Protein AF-A0A848I516-F1 (afdb_monomer_lite)

Sequence (45 aa):
MIQHLWKLFQTATGAPDDQIVIGIQDVPASQAMEMGQVMPDIADE

Secondary structure (DSSP, 8-state):
-HHHHHHHHHHHH---GGG---------GGG-EETTEEPPP----

Foldseek 3Di:
DVVVVVVVCCVVPVDDPVPDDDDDDDDDQQPDDDPNHRGDDPPDD

pLDDT: mean 91.48, std 10.34, range [43.91, 97.75]

Structure (mmCIF, N/CA/C/O backbone):
data_AF-A0A848I516-F1
#
_entry.id   AF-A0A848I516-F1
#
loop_
_atom_site.group_PDB
_atom_site.id
_atom_site.type_symbol
_atom_site.label_atom_id
_atom_site.label_alt_id
_atom_site.label_comp_id
_atom_site.label_asym_id
_atom_site.label_entity_id
_atom_site.label_seq_id
_atom_site.pdbx_PDB_ins_code
_atom_site.Cartn_x
_atom_site.Cartn_y
_atom_site.Cartn_z
_atom_site.occupancy
_atom_site.B_iso_or_equiv
_atom_site.auth_seq_id
_atom_site.auth_comp_id
_atom_site.auth_asym_id
_atom_site.auth_atom_id
_atom_site.pdbx_PDB_model_num
ATOM 1 N N . 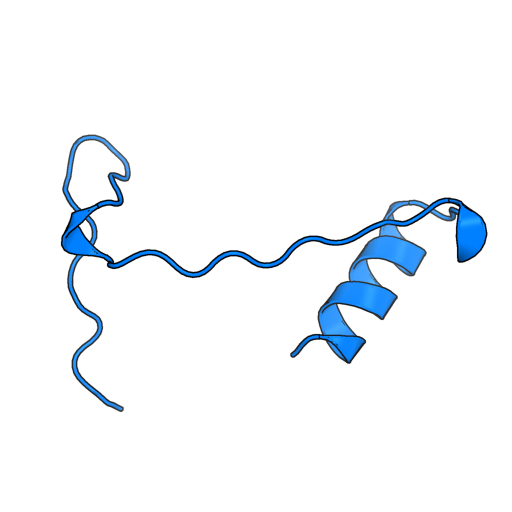MET A 1 1 ? 2.708 -10.602 4.341 1.00 86.12 1 MET A N 1
ATOM 2 C CA . MET A 1 1 ? 2.753 -9.165 3.991 1.00 86.12 1 MET A CA 1
ATOM 3 C C . MET A 1 1 ? 1.491 -8.413 4.422 1.00 86.12 1 MET A C 1
ATOM 5 O O . MET A 1 1 ? 1.589 -7.608 5.334 1.00 86.12 1 MET A O 1
ATOM 9 N N . ILE A 1 2 ? 0.305 -8.705 3.870 1.00 92.12 2 ILE A N 1
ATOM 10 C CA . ILE A 1 2 ? -0.934 -7.933 4.144 1.00 92.12 2 ILE A CA 1
ATOM 11 C C . ILE A 1 2 ? -1.286 -7.853 5.639 1.00 92.12 2 ILE A C 1
ATOM 13 O O . ILE A 1 2 ? -1.524 -6.770 6.156 1.00 92.12 2 ILE A O 1
ATOM 17 N N . GLN A 1 3 ? -1.236 -8.972 6.369 1.00 93.19 3 GLN A N 1
ATOM 18 C CA . GLN A 1 3 ? -1.506 -8.983 7.818 1.00 93.19 3 GLN A CA 1
ATOM 19 C C . GLN A 1 3 ? -0.517 -8.132 8.628 1.00 93.19 3 GLN A C 1
ATOM 21 O O . GLN A 1 3 ? -0.868 -7.606 9.681 1.00 93.19 3 GLN A O 1
ATOM 26 N N . HIS A 1 4 ? 0.727 -8.014 8.154 1.00 96.12 4 HIS A N 1
ATOM 27 C CA . HIS A 1 4 ? 1.733 -7.175 8.793 1.00 96.12 4 HIS A CA 1
ATOM 28 C C . HIS A 1 4 ? 1.418 -5.695 8.562 1.00 96.12 4 HIS A C 1
ATOM 30 O O . HIS A 1 4 ? 1.404 -4.930 9.520 1.00 96.12 4 HIS A O 1
ATOM 36 N N . LEU A 1 5 ? 1.079 -5.318 7.322 1.00 95.19 5 LEU A N 1
ATOM 37 C CA . LEU A 1 5 ? 0.626 -3.966 6.989 1.00 95.19 5 LEU A CA 1
ATOM 38 C C . LEU A 1 5 ? -0.620 -3.588 7.797 1.00 95.19 5 LEU A C 1
ATOM 40 O O . LEU A 1 5 ? -0.639 -2.530 8.412 1.00 95.19 5 LEU A O 1
ATOM 44 N N . TRP A 1 6 ? -1.614 -4.475 7.888 1.00 95.31 6 TRP A N 1
ATOM 45 C CA . TRP A 1 6 ? -2.823 -4.234 8.680 1.00 95.31 6 TRP A CA 1
ATOM 46 C C . TRP A 1 6 ? -2.499 -3.886 10.140 1.00 95.31 6 TRP A C 1
ATOM 48 O O . TRP A 1 6 ? -2.901 -2.833 10.630 1.00 95.31 6 TRP A O 1
ATOM 58 N N . LYS A 1 7 ? -1.677 -4.710 10.807 1.00 96.25 7 LYS A N 1
ATOM 59 C CA . LYS A 1 7 ? -1.231 -4.450 12.187 1.00 96.25 7 LYS A CA 1
ATOM 60 C C . LYS A 1 7 ? -0.428 -3.158 12.315 1.00 96.25 7 LYS A C 1
ATOM 62 O O . LYS A 1 7 ? -0.588 -2.448 13.307 1.00 96.25 7 LYS A O 1
ATOM 67 N N . LEU A 1 8 ? 0.429 -2.853 11.340 1.00 97.06 8 LEU A N 1
ATOM 68 C CA . LEU A 1 8 ? 1.211 -1.618 11.321 1.00 97.06 8 LEU A CA 1
ATOM 69 C C . LEU A 1 8 ? 0.288 -0.394 11.295 1.00 97.06 8 LEU A C 1
ATOM 71 O O . LEU A 1 8 ? 0.435 0.491 12.136 1.00 97.06 8 LEU A O 1
ATOM 75 N N . PHE A 1 9 ? -0.691 -0.366 10.387 1.00 96.62 9 PHE A N 1
ATOM 76 C CA . PHE A 1 9 ? -1.621 0.758 10.271 1.00 96.62 9 PHE A CA 1
ATOM 77 C C . PHE A 1 9 ? -2.562 0.865 11.472 1.00 96.62 9 PHE A C 1
ATOM 79 O O . PHE A 1 9 ? -2.748 1.971 11.974 1.00 96.62 9 PHE A O 1
ATOM 86 N N . GLN A 1 10 ? -3.075 -0.252 12.000 1.00 96.62 10 GLN A N 1
ATOM 87 C CA . GLN A 1 10 ? -3.825 -0.254 13.265 1.00 96.62 10 GLN A CA 1
ATOM 88 C C . GLN A 1 10 ? -3.001 0.371 14.401 1.00 96.62 10 GLN A C 1
ATOM 90 O O . GLN A 1 10 ? -3.483 1.245 15.115 1.00 96.62 10 GLN A O 1
ATOM 95 N N . THR A 1 11 ? -1.735 -0.034 14.538 1.00 97.62 11 THR A N 1
ATOM 96 C CA . THR A 1 11 ? -0.857 0.435 15.623 1.00 97.62 11 THR A CA 1
ATOM 97 C C . THR A 1 11 ? -0.501 1.914 15.477 1.00 97.62 11 THR A C 1
ATOM 99 O O . THR A 1 11 ? -0.508 2.645 16.463 1.00 97.62 11 THR A O 1
ATOM 102 N N . ALA A 1 12 ? -0.191 2.365 14.260 1.00 97.75 12 ALA A N 1
ATOM 103 C CA . ALA A 1 12 ? 0.228 3.742 14.006 1.00 97.75 12 ALA A CA 1
ATOM 104 C C . ALA A 1 12 ? -0.932 4.748 14.077 1.00 97.75 12 ALA A C 1
ATOM 106 O O . ALA A 1 12 ? -0.720 5.894 14.464 1.00 97.75 12 ALA A O 1
ATOM 107 N N . THR A 1 13 ? -2.144 4.336 13.692 1.00 96.75 13 THR A N 1
ATOM 108 C CA . THR A 1 13 ? -3.317 5.227 13.652 1.00 96.75 13 THR A CA 1
ATOM 109 C C . THR A 1 13 ? -4.170 5.161 14.916 1.00 96.75 13 THR A C 1
ATOM 111 O O . THR A 1 13 ? -4.842 6.137 15.238 1.00 96.75 13 THR A O 1
ATOM 114 N N . GLY A 1 14 ? -4.180 4.024 15.621 1.00 97.12 14 GLY A N 1
ATOM 115 C CA . GLY A 1 14 ? -5.116 3.761 16.717 1.00 97.12 14 GLY A CA 1
ATOM 116 C C . GLY A 1 14 ? -6.584 3.688 16.277 1.00 97.12 14 GLY A C 1
ATOM 117 O O . GLY A 1 14 ? -7.469 3.663 17.132 1.00 97.12 14 GLY A O 1
ATOM 118 N N . ALA A 1 15 ? -6.854 3.682 14.967 1.00 96.94 15 ALA A N 1
ATOM 119 C CA . ALA A 1 15 ? -8.205 3.643 14.435 1.00 96.94 15 ALA A CA 1
ATOM 120 C C . ALA A 1 15 ? -8.806 2.232 14.578 1.00 96.94 15 ALA A C 1
ATOM 122 O O . ALA A 1 15 ? -8.088 1.237 14.426 1.00 96.94 15 ALA A O 1
ATOM 123 N N . PRO A 1 16 ?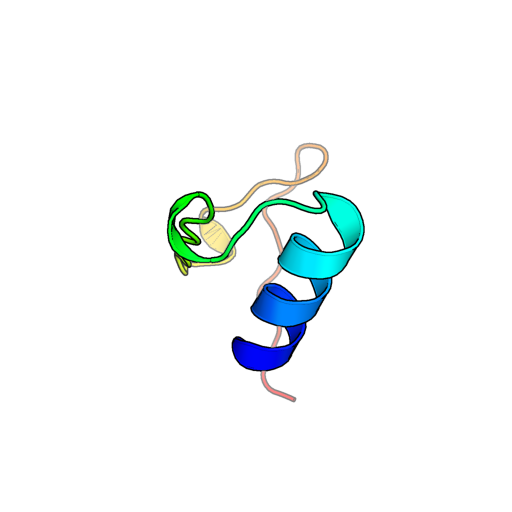 -10.113 2.126 14.868 1.00 95.75 16 PRO A N 1
ATOM 124 C CA . PRO A 1 16 ? -10.816 0.850 14.844 1.00 95.75 16 PRO A CA 1
ATOM 125 C C . PRO A 1 16 ? -10.902 0.289 13.416 1.00 95.75 16 PRO A C 1
ATOM 127 O O . PRO A 1 16 ? -10.774 1.015 12.430 1.00 95.75 16 PRO A O 1
ATOM 130 N N . ASP A 1 17 ? -11.128 -1.022 13.312 1.00 95.31 17 ASP A N 1
ATOM 131 C CA . ASP A 1 17 ? -11.057 -1.775 12.051 1.00 95.31 17 ASP A CA 1
ATOM 132 C C . ASP A 1 17 ? -11.980 -1.236 10.951 1.00 95.31 17 ASP A C 1
ATOM 134 O O . ASP A 1 17 ? -11.620 -1.248 9.777 1.00 95.31 17 ASP A O 1
ATOM 138 N N . ASP A 1 18 ? -13.156 -0.736 11.322 1.00 96.81 18 ASP A N 1
ATOM 139 C CA . ASP A 1 18 ? -14.157 -0.185 10.406 1.00 96.81 18 ASP A CA 1
ATOM 140 C C . ASP A 1 18 ? -13.798 1.208 9.860 1.00 96.81 18 ASP A C 1
ATOM 142 O O . ASP A 1 18 ? -14.490 1.728 8.983 1.00 96.81 18 ASP A O 1
ATOM 146 N N . GLN A 1 19 ? -12.705 1.801 10.343 1.00 96.88 19 GLN A N 1
ATOM 147 C CA . GLN A 1 19 ? -12.197 3.106 9.919 1.00 96.88 19 GLN A CA 1
ATOM 148 C C . GLN A 1 19 ? -10.892 3.008 9.115 1.00 96.88 19 GLN A C 1
ATOM 150 O O . GLN A 1 19 ? -10.358 4.037 8.697 1.00 96.88 19 GLN A O 1
ATOM 155 N N . ILE A 1 20 ? -10.382 1.796 8.859 1.00 95.50 20 ILE A N 1
ATOM 156 C CA . ILE A 1 20 ? -9.174 1.570 8.057 1.00 95.50 20 ILE A CA 1
ATOM 157 C C . ILE A 1 20 ? -9.540 0.857 6.753 1.00 95.50 20 ILE A C 1
ATOM 159 O O . ILE A 1 20 ? -10.089 -0.241 6.749 1.00 95.50 20 ILE A O 1
ATOM 163 N N . VAL A 1 21 ? -9.157 1.455 5.624 1.00 95.25 21 VAL A N 1
ATOM 164 C CA . VAL A 1 21 ? -9.211 0.818 4.302 1.00 95.25 21 VAL A CA 1
ATOM 165 C C . VAL A 1 21 ? -7.820 0.878 3.686 1.00 95.25 21 VAL A C 1
ATOM 167 O O . VAL A 1 21 ? -7.230 1.951 3.583 1.00 95.25 21 VAL A O 1
ATOM 170 N N . ILE A 1 22 ? -7.294 -0.275 3.270 1.00 93.38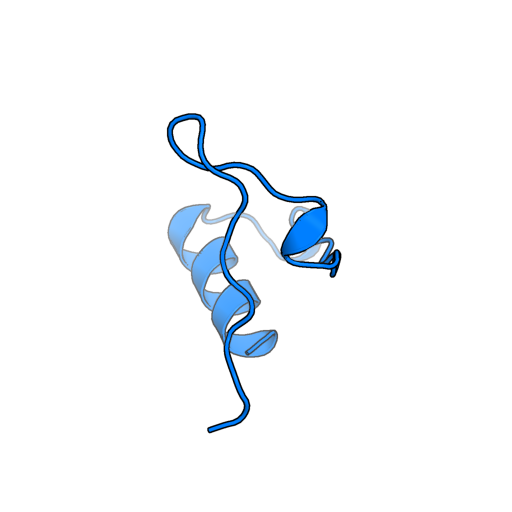 22 ILE A N 1
ATOM 171 C CA . ILE A 1 22 ? -5.984 -0.385 2.619 1.00 93.38 22 ILE A CA 1
ATOM 172 C C . ILE A 1 22 ? -6.192 -0.896 1.194 1.00 93.38 22 ILE A C 1
ATOM 174 O O . ILE A 1 22 ? -6.703 -1.997 1.000 1.00 93.38 22 ILE A O 1
ATOM 178 N N . GLY A 1 23 ? -5.773 -0.107 0.205 1.00 94.19 23 GLY A N 1
ATOM 179 C CA . GLY A 1 23 ? -5.648 -0.543 -1.185 1.00 94.19 23 GLY A CA 1
ATOM 180 C C . GLY A 1 23 ? -4.198 -0.903 -1.501 1.00 94.19 23 GLY A C 1
ATOM 181 O O . GLY A 1 23 ? -3.292 -0.159 -1.134 1.00 94.19 23 GLY A O 1
ATOM 182 N N . ILE A 1 24 ? -3.981 -2.033 -2.173 1.00 92.19 24 ILE A N 1
ATOM 183 C CA . ILE A 1 24 ? -2.669 -2.428 -2.701 1.00 92.19 24 ILE A CA 1
ATOM 184 C C . ILE A 1 24 ? -2.774 -2.411 -4.221 1.00 92.19 24 ILE A C 1
ATOM 186 O O . ILE A 1 24 ? -3.696 -3.004 -4.781 1.00 92.19 24 ILE A O 1
ATOM 190 N N . GLN A 1 25 ? -1.848 -1.711 -4.865 1.00 92.81 25 GLN A N 1
ATOM 191 C CA . GLN A 1 25 ? -1.752 -1.632 -6.313 1.00 92.81 25 GLN A CA 1
ATOM 192 C C . GLN A 1 25 ? -0.327 -1.961 -6.734 1.00 92.81 25 GLN A C 1
ATOM 194 O O . GLN A 1 25 ? 0.615 -1.311 -6.286 1.00 92.81 25 GLN A O 1
ATOM 199 N N . ASP A 1 26 ? -0.214 -2.917 -7.647 1.00 90.81 26 ASP A N 1
ATOM 200 C CA . ASP A 1 26 ? 1.045 -3.268 -8.282 1.00 90.81 26 ASP A CA 1
ATOM 201 C C . ASP A 1 26 ? 1.131 -2.560 -9.638 1.00 90.81 26 ASP A C 1
ATOM 203 O O . ASP A 1 26 ? 0.173 -2.553 -10.419 1.00 90.81 26 ASP A O 1
ATOM 207 N N . VAL A 1 27 ? 2.284 -1.956 -9.918 1.00 90.88 27 VAL A N 1
ATOM 208 C CA . VAL A 1 27 ? 2.614 -1.353 -11.214 1.00 90.88 27 VAL A CA 1
ATOM 209 C C . VAL A 1 27 ? 4.004 -1.820 -11.649 1.00 90.88 27 VAL A C 1
ATOM 211 O O . VAL A 1 27 ? 4.850 -2.064 -10.787 1.00 90.88 27 VAL A O 1
ATOM 214 N N . PRO A 1 28 ? 4.274 -1.953 -12.961 1.00 92.19 28 PRO A N 1
ATOM 215 C CA . PRO A 1 28 ? 5.617 -2.270 -13.440 1.00 92.19 28 PRO A CA 1
ATOM 216 C C . PRO A 1 28 ? 6.638 -1.222 -12.976 1.00 92.19 28 PRO A C 1
ATOM 218 O O . PRO A 1 28 ? 6.337 -0.026 -13.007 1.00 92.19 28 PRO A O 1
ATOM 221 N N . ALA A 1 29 ? 7.859 -1.644 -12.629 1.00 92.69 29 ALA A N 1
ATOM 222 C CA . ALA A 1 29 ? 8.928 -0.729 -12.206 1.00 92.69 29 ALA A CA 1
ATOM 223 C C . ALA A 1 29 ? 9.237 0.327 -13.281 1.00 92.69 29 ALA A C 1
ATOM 225 O O . ALA A 1 29 ? 9.428 1.502 -12.974 1.00 92.69 29 ALA A O 1
ATOM 226 N N . SER A 1 30 ? 9.127 -0.057 -14.558 1.00 93.38 30 SER A N 1
ATOM 227 C CA . SER A 1 30 ? 9.262 0.842 -15.709 1.00 93.38 30 SER A CA 1
ATOM 228 C C . SER A 1 30 ? 8.254 2.003 -15.738 1.00 93.38 30 SER A C 1
ATOM 230 O O . SER A 1 30 ? 8.412 2.927 -16.534 1.00 93.38 30 SER A O 1
ATOM 232 N N . GLN A 1 31 ? 7.183 1.939 -14.940 1.00 94.69 31 GLN A N 1
ATOM 233 C CA . GLN A 1 31 ? 6.163 2.985 -14.807 1.00 94.69 31 GLN A CA 1
ATOM 234 C C . GLN A 1 31 ? 6.311 3.805 -13.517 1.00 94.69 31 GLN A C 1
ATOM 236 O O . GLN A 1 31 ? 5.533 4.732 -13.295 1.00 94.69 31 GLN A O 1
ATOM 241 N N . ALA A 1 32 ? 7.301 3.497 -12.679 1.00 93.50 32 ALA A N 1
ATOM 242 C CA . ALA A 1 32 ? 7.601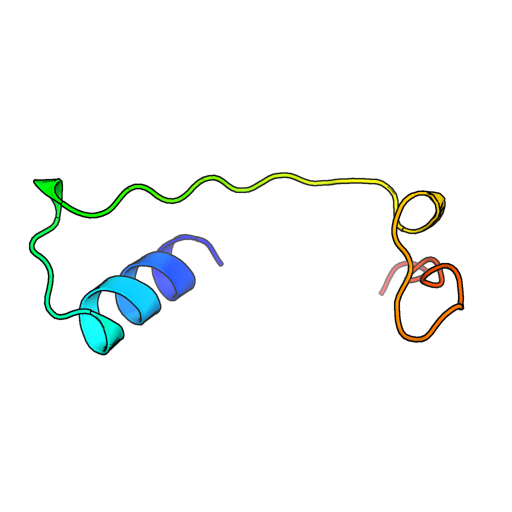 4.228 -11.459 1.00 93.50 32 ALA A CA 1
ATOM 243 C C . ALA A 1 32 ? 8.879 5.061 -11.628 1.00 93.50 32 ALA A C 1
ATOM 245 O O . ALA A 1 32 ? 9.825 4.661 -12.307 1.00 93.50 32 ALA A O 1
ATOM 246 N N . MET A 1 33 ? 8.910 6.237 -11.000 1.00 95.38 33 MET A N 1
ATOM 247 C CA . MET A 1 33 ? 10.069 7.126 -11.000 1.00 95.38 33 MET A CA 1
ATOM 248 C C . MET A 1 33 ? 10.370 7.578 -9.575 1.00 95.38 33 MET A C 1
ATOM 250 O O . MET A 1 33 ? 9.483 8.071 -8.879 1.00 95.38 33 MET A O 1
ATOM 254 N N . GLU A 1 34 ? 11.630 7.465 -9.170 1.00 93.19 34 GLU A N 1
ATOM 255 C CA . GLU A 1 34 ? 12.136 7.929 -7.881 1.00 93.19 34 GLU A CA 1
ATOM 256 C C . GLU A 1 34 ? 13.367 8.811 -8.122 1.00 93.19 34 GLU A C 1
ATOM 258 O O . GLU A 1 34 ? 14.258 8.466 -8.896 1.00 93.19 34 GLU A O 1
ATOM 263 N N . MET A 1 35 ? 13.400 10.003 -7.516 1.00 94.25 35 MET A N 1
ATOM 264 C CA . MET A 1 35 ? 14.511 10.963 -7.661 1.00 94.25 35 MET A CA 1
ATOM 265 C C . MET A 1 35 ? 14.888 11.293 -9.124 1.00 94.25 35 MET A C 1
ATOM 267 O O . MET A 1 35 ? 16.048 11.549 -9.441 1.00 94.25 35 MET A O 1
ATOM 271 N N . GLY A 1 36 ? 13.900 11.304 -10.026 1.00 96.06 36 GLY A N 1
ATOM 272 C CA . GLY A 1 36 ? 14.090 11.605 -11.451 1.00 96.06 36 GLY A CA 1
ATOM 273 C C . GLY A 1 36 ? 14.628 10.443 -12.292 1.00 96.06 36 GLY A C 1
ATOM 274 O O . GLY A 1 36 ? 14.951 10.646 -13.460 1.00 96.06 36 GLY A O 1
ATOM 275 N N . GLN A 1 37 ? 14.725 9.241 -11.722 1.00 94.38 37 GLN A N 1
ATOM 276 C CA . GLN A 1 37 ? 15.159 8.026 -12.409 1.00 94.38 37 GLN A CA 1
ATOM 277 C C . GLN A 1 37 ? 14.019 7.009 -12.434 1.00 94.38 37 GLN A C 1
ATOM 279 O O . GLN A 1 37 ? 13.292 6.866 -11.452 1.00 94.38 37 GLN A O 1
ATOM 284 N N . VAL A 1 38 ? 13.850 6.308 -13.556 1.00 93.94 38 VAL A N 1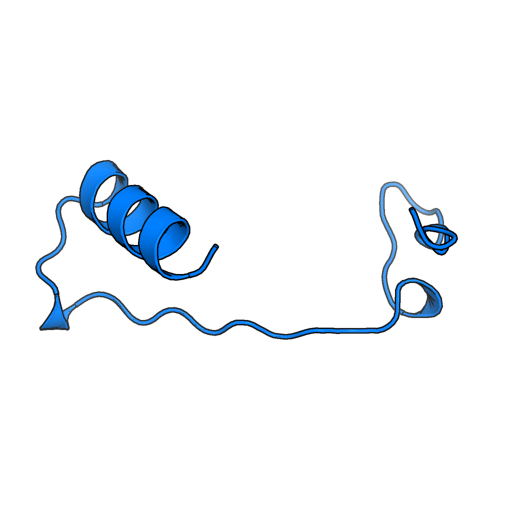
ATOM 285 C CA . VAL A 1 38 ? 12.917 5.172 -13.631 1.00 93.94 38 VAL A CA 1
ATOM 286 C C . VAL A 1 38 ? 13.403 4.088 -12.671 1.00 93.94 38 VAL A C 1
ATOM 288 O O . VAL A 1 38 ? 14.604 3.810 -12.626 1.00 93.94 38 VAL A O 1
ATOM 291 N N . MET A 1 39 ? 12.491 3.503 -11.892 1.00 94.38 39 MET A N 1
ATOM 292 C CA . MET A 1 39 ? 12.860 2.440 -10.961 1.00 94.38 39 MET A CA 1
ATOM 293 C C . MET A 1 39 ? 13.396 1.225 -11.736 1.00 94.38 39 MET A C 1
ATOM 295 O O . MET A 1 39 ? 12.806 0.845 -12.751 1.00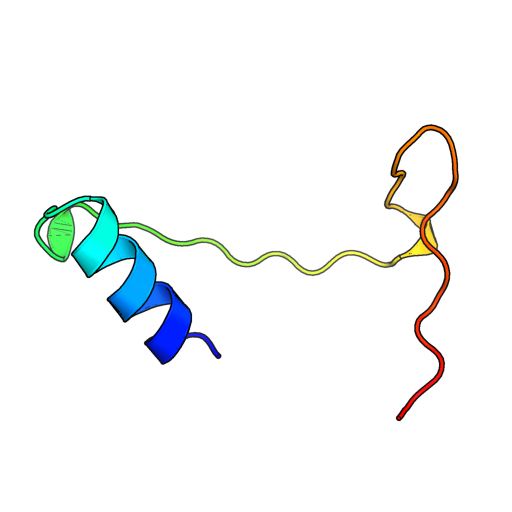 94.38 39 MET A O 1
ATOM 299 N N . PRO A 1 40 ? 14.513 0.617 -11.299 1.00 90.19 40 PRO A N 1
ATOM 300 C CA . PRO A 1 40 ? 15.050 -0.563 -11.959 1.00 90.19 40 PRO A CA 1
ATOM 301 C C . PRO A 1 40 ? 14.128 -1.764 -11.738 1.00 90.19 40 PRO A C 1
ATOM 303 O O . PRO A 1 40 ? 13.503 -1.889 -10.683 1.00 90.19 40 PRO A O 1
ATOM 306 N N . ASP A 1 41 ? 14.087 -2.676 -12.709 1.00 88.62 41 ASP A N 1
ATOM 307 C CA . ASP A 1 41 ? 13.510 -3.996 -12.473 1.00 88.62 41 ASP A CA 1
ATOM 308 C C . ASP A 1 41 ? 14.316 -4.705 -11.385 1.00 88.62 41 ASP A C 1
ATOM 310 O O . ASP A 1 41 ? 15.553 -4.703 -11.390 1.00 88.62 41 ASP A O 1
ATOM 314 N N . ILE A 1 42 ? 13.609 -5.328 -10.451 1.00 82.06 42 ILE A N 1
ATOM 315 C CA . ILE A 1 42 ? 14.235 -6.207 -9.474 1.00 82.06 42 ILE A CA 1
ATOM 316 C C . ILE A 1 42 ? 14.314 -7.568 -10.159 1.00 82.06 42 ILE A C 1
ATOM 318 O O . ILE A 1 42 ? 13.308 -8.261 -10.271 1.00 82.06 42 ILE A O 1
ATOM 322 N N . ALA A 1 43 ? 15.477 -7.888 -10.733 1.00 68.19 43 ALA A N 1
ATOM 323 C CA . ALA A 1 43 ? 15.723 -9.213 -11.295 1.00 68.19 43 ALA A CA 1
ATOM 324 C C . ALA A 1 43 ? 15.475 -10.266 -10.203 1.00 68.19 43 ALA A C 1
ATOM 326 O O . ALA A 1 43 ? 15.939 -10.075 -9.081 1.00 68.19 43 ALA A O 1
ATOM 327 N N . ASP A 1 44 ? 14.725 -11.316 -10.550 1.00 55.09 44 ASP A N 1
ATOM 328 C CA . ASP A 1 44 ? 14.247 -12.371 -9.649 1.00 55.09 44 ASP A CA 1
ATOM 329 C C . ASP A 1 44 ? 15.317 -12.809 -8.621 1.00 55.09 44 ASP A C 1
ATOM 331 O O . ASP A 1 44 ? 16.402 -13.254 -9.007 1.00 55.09 44 ASP A O 1
ATOM 335 N N . GLU A 1 45 ? 15.005 -12.687 -7.323 1.00 43.91 45 GLU A N 1
ATOM 336 C CA . GLU A 1 45 ? 15.699 -13.405 -6.235 1.00 43.91 45 GLU A CA 1
ATOM 337 C C . GLU A 1 45 ? 15.220 -14.861 -6.141 1.00 43.91 45 GLU A C 1
ATOM 339 O O . GLU A 1 45 ? 13.989 -15.096 -6.215 1.00 43.91 45 GLU A O 1
#

InterPro domains:
  IPR014347 Tautomerase/MIF superfamily [G3DSA:3.30.429.10] (1-45)

Organism: NCBI:txid2728848

Radius of gyration: 15.05 Å; chains: 1; bounding box: 30×25×32 Å